Protein AF-A0AAP6SG02-F1 (afdb_monomer_lite)

Radius of gyration: 14.68 Å; chains: 1; bounding box: 34×34×43 Å

Structure (mmCIF, N/CA/C/O backbone):
data_AF-A0AAP6SG02-F1
#
_entry.id   AF-A0AAP6SG02-F1
#
loop_
_atom_site.group_PDB
_atom_site.id
_atom_site.type_symbol
_atom_site.label_atom_id
_atom_site.label_alt_id
_atom_site.label_comp_id
_atom_site.label_asym_id
_atom_site.label_entity_id
_atom_site.label_seq_id
_atom_site.pdbx_PDB_ins_code
_atom_site.Cartn_x
_atom_site.Cartn_y
_atom_site.Cartn_z
_atom_site.occupancy
_atom_site.B_iso_or_equiv
_atom_site.auth_seq_id
_atom_site.auth_comp_id
_atom_site.auth_asym_id
_atom_site.auth_atom_id
_atom_site.pdbx_PDB_model_num
ATOM 1 N N . MET A 1 1 ? -9.603 0.089 0.585 1.00 93.12 1 MET A N 1
ATOM 2 C CA . MET A 1 1 ? -8.160 0.302 0.337 1.00 93.12 1 MET A CA 1
ATOM 3 C C . MET A 1 1 ? -7.882 1.774 0.553 1.00 93.12 1 MET A C 1
ATOM 5 O O . MET A 1 1 ? -8.693 2.580 0.121 1.00 93.12 1 MET A O 1
ATOM 9 N N . TYR A 1 2 ? -6.803 2.098 1.253 1.00 95.62 2 TYR A N 1
ATOM 10 C CA . TYR A 1 2 ? -6.419 3.461 1.617 1.00 95.62 2 TYR A CA 1
ATOM 11 C C . TYR A 1 2 ? -5.001 3.750 1.117 1.00 95.62 2 TYR A C 1
ATOM 13 O O . TYR A 1 2 ? -4.282 2.823 0.746 1.00 95.62 2 TYR A O 1
ATOM 21 N N . THR A 1 3 ? -4.591 5.014 1.139 1.00 95.69 3 THR A N 1
ATOM 22 C CA . THR A 1 3 ? -3.211 5.442 0.877 1.00 95.69 3 THR A CA 1
ATOM 23 C C . THR A 1 3 ? -2.799 6.495 1.897 1.00 95.69 3 THR A C 1
ATOM 25 O O . THR A 1 3 ? -3.658 7.184 2.449 1.00 95.69 3 THR A O 1
ATOM 28 N N . ILE A 1 4 ? -1.497 6.618 2.150 1.00 94.12 4 ILE A N 1
ATOM 29 C CA . ILE A 1 4 ? -0.946 7.719 2.947 1.00 94.12 4 ILE A CA 1
ATOM 30 C C . ILE A 1 4 ? -0.826 8.960 2.066 1.00 94.12 4 ILE A C 1
ATOM 32 O O . ILE A 1 4 ? -0.389 8.863 0.921 1.00 94.12 4 ILE A O 1
ATOM 36 N N . GLN A 1 5 ? -1.198 10.117 2.604 1.00 94.69 5 GLN A N 1
ATOM 37 C CA . GLN A 1 5 ? -0.908 11.422 2.023 1.00 94.69 5 GLN A CA 1
ATOM 38 C C . GLN A 1 5 ? -0.393 12.339 3.129 1.00 94.69 5 GLN A C 1
ATOM 40 O O . GLN A 1 5 ? -1.049 12.501 4.159 1.00 94.69 5 GLN A O 1
ATOM 45 N N . PHE A 1 6 ? 0.780 12.926 2.917 1.00 92.25 6 PHE A N 1
ATOM 46 C CA . PHE A 1 6 ? 1.313 13.950 3.806 1.00 92.25 6 PHE A CA 1
ATOM 47 C C . PHE A 1 6 ? 0.651 15.291 3.493 1.00 92.25 6 PHE A C 1
ATOM 49 O O . PHE A 1 6 ? 0.457 15.633 2.332 1.00 92.25 6 PHE A O 1
ATOM 56 N N . LEU A 1 7 ? 0.324 16.074 4.524 1.00 90.44 7 LEU A N 1
ATOM 57 C CA . LEU A 1 7 ? -0.359 17.366 4.357 1.00 90.44 7 LEU A CA 1
ATOM 58 C C . LEU A 1 7 ? 0.474 18.398 3.581 1.00 90.44 7 LEU A C 1
ATOM 60 O O . LEU A 1 7 ? -0.080 19.352 3.045 1.00 90.44 7 LEU A O 1
ATOM 64 N N . SER A 1 8 ? 1.795 18.216 3.535 1.00 91.12 8 SER A N 1
ATOM 65 C CA . SER A 1 8 ? 2.713 19.028 2.735 1.00 91.12 8 SER A CA 1
ATOM 66 C C . SER A 1 8 ? 2.680 18.700 1.243 1.00 91.12 8 SER A C 1
ATOM 68 O O . SER A 1 8 ? 3.242 19.460 0.459 1.00 91.12 8 SER A O 1
ATOM 70 N N . ASP A 1 9 ? 2.058 17.585 0.851 1.00 92.06 9 ASP A N 1
ATOM 71 C CA . ASP A 1 9 ? 2.099 17.064 -0.508 1.00 92.06 9 ASP A CA 1
ATOM 72 C C . ASP A 1 9 ? 0.722 17.059 -1.172 1.00 92.06 9 ASP A C 1
ATOM 74 O O . ASP A 1 9 ? -0.292 16.643 -0.607 1.00 92.06 9 ASP A O 1
ATOM 78 N N . GLU A 1 10 ? 0.704 17.451 -2.443 1.00 92.75 10 GLU A N 1
ATOM 79 C CA . GLU A 1 10 ? -0.503 17.394 -3.274 1.00 92.75 10 GLU A CA 1
ATOM 80 C C . GLU A 1 10 ? -0.879 15.959 -3.662 1.00 92.75 10 GLU A C 1
ATOM 82 O O . GLU A 1 10 ? -2.044 15.677 -3.934 1.00 92.75 10 GLU A O 1
ATOM 87 N N . GLN A 1 11 ? 0.105 15.055 -3.688 1.00 94.81 11 GLN A N 1
ATOM 88 C CA . GLN A 1 11 ? -0.058 13.658 -4.076 1.00 94.81 11 GLN A CA 1
ATOM 89 C C . GLN A 1 11 ? 0.100 12.733 -2.874 1.00 94.81 11 GLN A C 1
ATOM 91 O O . GLN A 1 11 ? 0.992 12.906 -2.041 1.00 94.81 11 GLN A O 1
ATOM 96 N N . SER A 1 12 ? -0.713 11.684 -2.843 1.0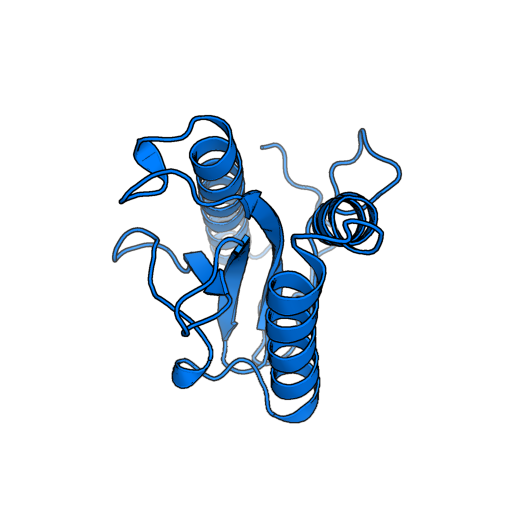0 96.56 12 SER A N 1
ATOM 97 C CA . SER A 1 12 ? -0.506 10.556 -1.943 1.00 96.56 12 SER A CA 1
ATOM 98 C C . SER A 1 12 ? 0.777 9.787 -2.277 1.00 96.56 12 SER A C 1
ATOM 100 O O . SER A 1 12 ? 1.279 9.807 -3.403 1.00 96.56 12 SER A O 1
ATOM 102 N N . GLU A 1 13 ? 1.293 9.044 -1.304 1.00 96.38 13 GLU A N 1
ATOM 103 C CA . GLU A 1 13 ? 2.485 8.211 -1.464 1.00 96.38 13 GLU A CA 1
ATOM 104 C C . GLU A 1 13 ? 2.342 7.203 -2.611 1.00 96.38 13 GLU A C 1
ATOM 106 O O . GLU A 1 13 ? 3.264 7.022 -3.410 1.00 96.38 13 GLU A O 1
ATOM 111 N N . PHE A 1 14 ? 1.159 6.606 -2.766 1.00 97.38 14 PHE A N 1
ATOM 112 C CA . PHE A 1 14 ? 0.912 5.677 -3.861 1.00 97.38 14 PHE A CA 1
ATOM 113 C C . PHE A 1 14 ? 0.841 6.374 -5.231 1.00 97.38 14 PHE A C 1
ATOM 115 O O . PHE A 1 14 ? 1.324 5.839 -6.231 1.00 97.38 14 PHE A O 1
ATOM 122 N N . GLU A 1 15 ? 0.298 7.590 -5.306 1.00 97.38 15 GLU A N 1
ATOM 123 C CA . GLU A 1 15 ? 0.298 8.378 -6.547 1.00 97.38 15 GLU A CA 1
ATOM 124 C C . GLU A 1 15 ? 1.703 8.814 -6.959 1.00 97.38 15 GLU A C 1
ATOM 126 O O . GLU A 1 15 ? 2.011 8.815 -8.157 1.00 97.38 15 GLU A O 1
ATOM 131 N N . LYS A 1 16 ? 2.574 9.134 -5.993 1.00 96.94 16 LYS A N 1
ATOM 132 C CA . LYS A 1 16 ? 3.996 9.398 -6.255 1.00 96.94 16 LYS A CA 1
ATOM 133 C C . LYS A 1 16 ? 4.673 8.163 -6.846 1.00 96.94 16 LYS A C 1
ATOM 135 O O . LYS A 1 16 ? 5.335 8.276 -7.880 1.00 96.94 16 LYS A O 1
ATOM 140 N N . PHE A 1 17 ? 4.437 6.982 -6.266 1.00 97.19 17 PHE A N 1
ATOM 141 C CA . PHE A 1 17 ? 4.934 5.709 -6.797 1.00 97.19 17 PHE A CA 1
ATOM 142 C C . PHE A 1 17 ? 4.489 5.483 -8.251 1.00 97.19 17 PHE A C 1
ATOM 144 O O . PHE A 1 17 ? 5.313 5.230 -9.134 1.00 97.19 17 PHE A O 1
ATOM 151 N N . ILE A 1 18 ? 3.189 5.628 -8.532 1.00 97.06 18 ILE A N 1
ATOM 152 C CA . ILE A 1 18 ? 2.648 5.484 -9.891 1.00 97.06 18 ILE A CA 1
ATOM 153 C C . ILE A 1 18 ? 3.288 6.501 -10.837 1.00 97.06 18 ILE A C 1
ATOM 155 O O . ILE A 1 18 ? 3.725 6.145 -11.930 1.00 97.06 18 ILE A O 1
ATOM 159 N N . SER A 1 19 ? 3.352 7.770 -10.438 1.00 96.31 19 SER A N 1
ATOM 160 C CA . SER A 1 19 ? 3.889 8.845 -11.277 1.00 96.31 19 SER A CA 1
ATOM 161 C C . SER A 1 19 ? 5.354 8.606 -11.637 1.00 96.31 19 SER A C 1
ATOM 163 O O . SER A 1 19 ? 5.736 8.847 -12.784 1.00 96.31 19 SER A O 1
ATOM 165 N N . LYS A 1 20 ? 6.134 8.064 -10.694 1.00 95.94 20 LYS A N 1
ATOM 166 C CA . LYS A 1 20 ? 7.544 7.713 -10.872 1.00 95.94 20 LYS A CA 1
ATOM 167 C C . LYS A 1 20 ? 7.744 6.576 -11.877 1.00 95.94 20 LYS A C 1
ATOM 169 O O . LYS A 1 20 ? 8.561 6.714 -12.780 1.00 95.94 20 LYS A O 1
ATOM 174 N N . PHE A 1 21 ? 6.982 5.485 -11.769 1.00 96.81 21 PHE A N 1
ATOM 175 C CA . PHE A 1 21 ? 7.265 4.263 -12.539 1.00 96.81 21 PHE A CA 1
ATOM 176 C C . PHE A 1 21 ? 6.382 4.038 -13.772 1.00 96.81 21 PHE A C 1
ATOM 178 O O . PHE A 1 21 ? 6.770 3.283 -14.661 1.00 96.81 21 PHE A O 1
ATOM 185 N N . ARG A 1 22 ? 5.229 4.710 -13.908 1.00 93.81 22 ARG A N 1
ATOM 186 C CA . ARG A 1 22 ? 4.286 4.442 -15.018 1.00 93.81 22 ARG A CA 1
ATOM 187 C C . ARG A 1 22 ? 4.855 4.700 -16.420 1.00 93.81 22 ARG A C 1
ATOM 189 O O . ARG A 1 22 ? 4.296 4.207 -17.395 1.00 93.81 22 ARG A O 1
ATOM 196 N N . LYS A 1 23 ? 5.880 5.553 -16.540 1.00 92.69 23 LYS A N 1
ATOM 197 C CA . LYS A 1 23 ? 6.524 5.916 -17.818 1.00 92.69 23 LYS A CA 1
ATOM 198 C C . LYS A 1 23 ? 7.931 5.332 -17.962 1.00 92.69 23 LYS A C 1
ATOM 200 O O . LYS A 1 23 ? 8.579 5.592 -18.971 1.00 92.69 23 LYS A O 1
ATOM 205 N N . ASP A 1 24 ? 8.403 4.585 -16.969 1.00 94.69 24 ASP A N 1
ATOM 206 C CA . ASP A 1 24 ? 9.738 4.002 -16.992 1.00 94.69 24 ASP A CA 1
ATOM 207 C C . ASP A 1 24 ? 9.741 2.761 -17.889 1.00 94.69 24 ASP A C 1
ATOM 209 O O . ASP A 1 24 ? 9.085 1.768 -17.586 1.00 94.69 24 ASP A O 1
ATOM 213 N N . ALA A 1 25 ? 10.453 2.816 -19.015 1.00 92.44 25 ALA A N 1
ATOM 214 C CA . ALA A 1 25 ? 10.451 1.728 -19.988 1.00 92.44 25 ALA A CA 1
ATOM 215 C C . ALA A 1 25 ? 11.103 0.441 -19.452 1.00 92.44 25 ALA A C 1
ATOM 217 O O . ALA A 1 25 ? 10.668 -0.654 -19.812 1.00 92.44 25 ALA A O 1
ATOM 218 N N . GLU A 1 26 ? 12.119 0.557 -18.594 1.00 94.81 26 GLU A N 1
ATOM 219 C CA . GLU A 1 26 ? 12.866 -0.589 -18.074 1.00 94.81 26 GLU A CA 1
ATOM 220 C C . GLU A 1 26 ? 12.128 -1.280 -16.927 1.00 94.81 26 GLU A C 1
ATOM 222 O O . GLU A 1 26 ? 12.147 -2.509 -16.821 1.00 94.81 26 GLU A O 1
ATOM 227 N N . LEU A 1 27 ? 11.464 -0.495 -16.079 1.00 95.50 27 LEU A N 1
ATOM 228 C CA . LEU A 1 27 ? 10.765 -0.965 -14.884 1.00 95.50 27 LEU A CA 1
ATOM 229 C C . LEU A 1 27 ? 9.266 -1.195 -15.117 1.00 95.50 27 LEU A C 1
ATOM 231 O O . LEU A 1 27 ? 8.594 -1.736 -14.237 1.00 95.50 27 LEU A O 1
ATOM 235 N N . ASN A 1 28 ? 8.730 -0.863 -16.298 1.00 94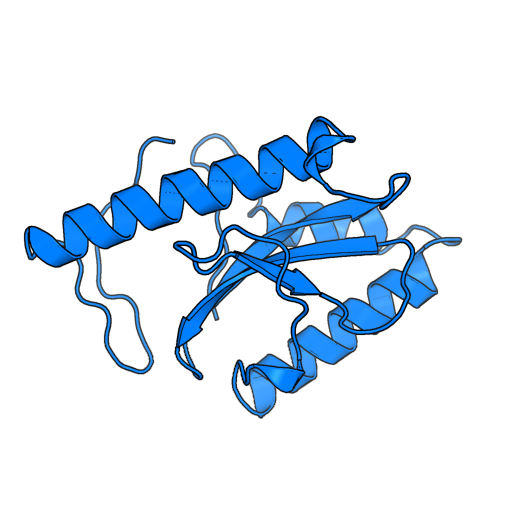.12 28 ASN A N 1
ATOM 236 C CA . ASN A 1 28 ? 7.321 -1.087 -16.631 1.00 94.12 28 ASN A CA 1
ATOM 237 C C . ASN A 1 28 ? 6.856 -2.538 -16.378 1.00 94.12 28 ASN A C 1
ATOM 239 O O . ASN A 1 28 ? 5.795 -2.705 -15.782 1.00 94.12 28 ASN A O 1
ATOM 243 N N . PRO A 1 29 ? 7.596 -3.611 -16.738 1.00 94.75 29 PRO A N 1
ATOM 244 C CA . PRO A 1 29 ? 7.140 -4.978 -16.461 1.00 94.75 29 PRO A CA 1
ATOM 245 C C . PRO A 1 29 ? 6.938 -5.267 -14.965 1.00 94.75 29 PRO A C 1
ATOM 247 O O . PRO A 1 29 ? 5.951 -5.905 -14.584 1.00 94.75 29 PRO A O 1
ATOM 250 N N . ASP A 1 30 ? 7.850 -4.773 -14.123 1.00 96.44 30 ASP A N 1
ATOM 251 C CA . ASP A 1 30 ? 7.784 -4.870 -12.664 1.00 96.44 30 ASP A CA 1
ATOM 252 C C . ASP A 1 30 ? 6.629 -4.029 -12.102 1.00 96.44 30 ASP A C 1
ATOM 254 O O . ASP A 1 30 ? 5.844 -4.510 -11.282 1.00 96.44 30 ASP A O 1
ATOM 258 N N . PHE A 1 31 ? 6.468 -2.801 -12.601 1.00 96.88 31 PHE A N 1
ATOM 259 C CA . PHE A 1 31 ? 5.374 -1.907 -12.227 1.00 96.88 31 PHE A CA 1
ATOM 260 C C . PHE A 1 31 ? 4.007 -2.526 -12.553 1.00 96.88 31 PHE A C 1
ATOM 262 O O . PHE A 1 31 ? 3.145 -2.617 -11.680 1.00 96.88 31 PHE A O 1
ATOM 269 N N . GLN A 1 32 ? 3.827 -3.047 -13.771 1.00 96.50 32 GLN A N 1
ATOM 270 C CA . GLN A 1 32 ? 2.599 -3.735 -14.179 1.00 96.50 32 GLN A CA 1
ATOM 271 C C . GLN A 1 32 ? 2.331 -4.978 -13.328 1.00 96.50 32 GLN A C 1
ATOM 273 O O . GLN A 1 32 ? 1.180 -5.290 -13.031 1.00 96.50 32 GLN A O 1
ATOM 278 N N . ALA A 1 33 ? 3.372 -5.702 -12.904 1.00 96.00 33 ALA A N 1
ATOM 279 C CA . ALA A 1 33 ? 3.198 -6.824 -11.989 1.00 96.00 33 ALA A CA 1
ATOM 280 C C . ALA A 1 33 ? 2.626 -6.372 -10.642 1.00 96.00 33 ALA A C 1
ATOM 282 O O . ALA A 1 33 ? 1.683 -6.997 -10.160 1.00 96.00 33 ALA A O 1
ATOM 283 N N . ILE A 1 34 ? 3.139 -5.278 -10.071 1.00 97.00 34 ILE A N 1
ATOM 284 C CA . ILE A 1 34 ? 2.606 -4.697 -8.832 1.00 97.00 34 ILE A CA 1
ATOM 285 C C . ILE A 1 34 ? 1.157 -4.237 -9.029 1.00 97.00 34 ILE A C 1
ATOM 287 O O . ILE A 1 34 ? 0.310 -4.592 -8.213 1.00 97.00 34 ILE A O 1
ATOM 291 N N . MET A 1 35 ? 0.843 -3.527 -10.119 1.00 97.19 35 MET A N 1
ATOM 292 C CA . MET A 1 35 ? -0.529 -3.073 -10.396 1.00 97.19 35 MET A CA 1
ATOM 293 C C . MET A 1 35 ? -1.515 -4.242 -10.499 1.00 97.19 35 MET A C 1
ATOM 295 O O . MET A 1 35 ? -2.580 -4.189 -9.893 1.00 97.19 35 MET A O 1
ATOM 299 N N . ARG A 1 36 ? -1.127 -5.354 -11.138 1.00 96.56 36 ARG A N 1
ATOM 300 C CA . ARG A 1 36 ? -1.948 -6.578 -11.163 1.00 96.56 36 ARG A CA 1
ATOM 301 C C . ARG A 1 36 ? -2.219 -7.139 -9.765 1.00 96.56 36 ARG A C 1
ATOM 303 O O . ARG A 1 36 ? -3.333 -7.582 -9.501 1.00 96.56 36 ARG A O 1
ATOM 310 N N . PHE A 1 37 ? -1.236 -7.128 -8.859 1.00 96.12 37 PHE A N 1
ATOM 311 C CA . PHE A 1 37 ? -1.477 -7.528 -7.465 1.00 96.12 37 PHE A CA 1
ATOM 312 C C . PHE A 1 37 ? -2.444 -6.570 -6.769 1.00 96.12 37 PHE A C 1
ATOM 314 O O . PHE A 1 37 ? -3.349 -7.029 -6.075 1.00 96.12 37 PHE A O 1
ATOM 321 N N . VAL A 1 38 ? -2.294 -5.259 -6.977 1.00 96.31 38 VAL A N 1
ATOM 322 C CA . VAL A 1 38 ? -3.203 -4.249 -6.414 1.00 96.31 38 VAL A CA 1
ATOM 323 C C . VAL A 1 38 ? -4.639 -4.468 -6.908 1.00 96.31 38 VAL A C 1
ATOM 325 O O . VAL A 1 38 ? -5.554 -4.517 -6.090 1.00 96.31 38 VAL A O 1
ATOM 328 N N . GLU A 1 39 ? -4.847 -4.705 -8.205 1.00 96.12 39 GLU A N 1
ATOM 329 C CA . GLU A 1 39 ? -6.161 -5.025 -8.791 1.00 96.12 39 GLU A CA 1
ATOM 330 C C . GLU A 1 39 ? -6.762 -6.323 -8.226 1.00 96.12 39 GLU A C 1
ATOM 332 O O . GLU A 1 39 ? -7.950 -6.386 -7.887 1.00 96.12 39 GLU A O 1
ATOM 337 N N . GLN A 1 40 ? -5.939 -7.364 -8.068 1.00 95.44 40 GLN A N 1
ATOM 338 C CA . GLN A 1 40 ? -6.366 -8.621 -7.454 1.00 95.44 40 GLN A CA 1
ATOM 339 C C . GLN A 1 40 ? -6.774 -8.435 -5.993 1.00 95.44 40 GLN A C 1
ATOM 341 O O . GLN A 1 40 ? -7.749 -9.049 -5.558 1.00 95.44 40 GLN A O 1
ATOM 346 N N . ILE A 1 41 ? -6.058 -7.599 -5.241 1.00 96.00 41 ILE A N 1
ATOM 347 C CA . ILE A 1 41 ? -6.382 -7.282 -3.849 1.00 96.00 41 ILE A CA 1
ATOM 348 C C . ILE A 1 41 ? -7.660 -6.445 -3.765 1.00 96.00 41 ILE A C 1
ATOM 350 O O . ILE A 1 41 ? -8.499 -6.713 -2.908 1.00 96.00 41 ILE A O 1
ATOM 354 N N . LEU A 1 42 ? -7.849 -5.471 -4.662 1.00 93.81 42 LEU A N 1
ATOM 355 C CA . LEU A 1 42 ? -9.093 -4.698 -4.748 1.00 93.81 42 LEU A CA 1
ATOM 356 C C . LEU A 1 42 ? -10.308 -5.609 -4.964 1.00 93.81 42 LEU A C 1
ATOM 358 O O . LEU A 1 42 ? -11.352 -5.388 -4.357 1.00 93.81 42 LEU A O 1
ATOM 362 N N . SER A 1 43 ? -10.154 -6.651 -5.783 1.00 94.38 43 SER A N 1
ATOM 363 C CA . SER A 1 43 ? -11.240 -7.579 -6.117 1.00 94.38 43 SER A CA 1
ATOM 364 C C . SER A 1 43 ? -11.484 -8.647 -5.044 1.00 94.38 43 SER A C 1
ATOM 366 O O . SER A 1 43 ? -12.626 -9.018 -4.789 1.00 94.38 43 SER A O 1
ATOM 368 N N . ASN A 1 44 ? -10.420 -9.166 -4.422 1.00 94.38 44 ASN A N 1
ATOM 369 C CA . ASN A 1 44 ? -10.483 -10.374 -3.587 1.00 94.38 44 ASN A CA 1
ATOM 370 C C . ASN A 1 44 ? -10.190 -10.133 -2.099 1.00 94.38 44 ASN A C 1
ATOM 372 O O . ASN A 1 44 ? -10.247 -11.075 -1.308 1.00 94.38 44 ASN A O 1
ATOM 376 N N . GLY A 1 45 ? -9.832 -8.908 -1.717 1.00 93.94 45 GLY A N 1
ATOM 377 C CA . GLY A 1 45 ? -9.320 -8.588 -0.389 1.00 93.94 45 GLY A CA 1
ATOM 378 C C . GLY A 1 45 ? -7.803 -8.763 -0.256 1.00 93.94 45 GLY A C 1
ATOM 379 O O . GLY A 1 45 ? -7.119 -9.390 -1.070 1.00 93.94 45 GLY A O 1
ATOM 380 N N . ALA A 1 46 ? -7.267 -8.191 0.817 1.00 94.56 46 ALA A N 1
ATOM 381 C CA . ALA A 1 46 ? -5.856 -8.155 1.178 1.00 94.56 46 ALA A CA 1
ATOM 382 C C . ALA A 1 46 ? -5.412 -9.445 1.885 1.00 94.56 46 ALA A C 1
ATOM 384 O O . ALA A 1 46 ? -4.945 -9.430 3.020 1.00 94.56 46 ALA A O 1
ATOM 385 N N . LEU A 1 47 ? -5.541 -10.575 1.195 1.00 93.50 47 LEU A N 1
ATOM 386 C CA . LEU A 1 47 ? -5.168 -11.890 1.720 1.00 93.50 47 LEU A CA 1
ATOM 387 C C . LEU A 1 47 ? -3.643 -12.031 1.833 1.00 93.50 47 LEU A C 1
ATOM 389 O O . LEU A 1 47 ? -2.911 -11.626 0.930 1.00 93.50 47 LEU A O 1
ATOM 393 N N . GLU A 1 48 ? -3.155 -12.669 2.903 1.00 91.56 48 GLU A N 1
ATOM 394 C CA . GLU A 1 48 ? -1.714 -12.735 3.228 1.00 91.56 48 GLU A CA 1
ATOM 395 C C . GLU A 1 48 ? -0.832 -13.257 2.093 1.00 91.56 48 GLU A C 1
ATOM 397 O O . GLU A 1 48 ? 0.279 -12.771 1.901 1.00 91.56 48 GLU A O 1
ATOM 402 N N . ARG A 1 49 ? -1.348 -14.203 1.301 1.00 92.50 49 ARG A N 1
ATOM 403 C CA . ARG A 1 49 ? -0.638 -14.816 0.169 1.00 92.50 49 ARG A CA 1
ATOM 404 C C . ARG A 1 49 ? -0.192 -13.828 -0.913 1.00 92.50 49 ARG A C 1
ATOM 406 O O . ARG A 1 49 ? 0.678 -14.170 -1.708 1.00 92.50 49 ARG A O 1
ATOM 413 N N . TYR A 1 50 ? -0.805 -12.646 -0.989 1.00 93.69 50 TYR A N 1
ATOM 414 C CA . TYR A 1 50 ? -0.431 -11.638 -1.981 1.00 93.69 50 TYR A CA 1
ATOM 415 C C . TYR A 1 50 ? 0.826 -10.868 -1.590 1.00 93.69 50 TYR A C 1
ATOM 417 O O . TYR A 1 50 ? 1.433 -10.229 -2.447 1.00 93.69 50 TYR A O 1
ATOM 425 N N . PHE A 1 51 ? 1.240 -10.949 -0.327 1.00 94.62 51 PHE A N 1
ATOM 426 C CA . PHE A 1 51 ? 2.275 -10.093 0.214 1.00 94.62 51 PHE A CA 1
ATOM 427 C C . PHE A 1 51 ? 3.514 -10.857 0.649 1.00 94.62 51 PHE A C 1
ATOM 429 O O . PHE A 1 51 ? 3.470 -12.008 1.085 1.00 94.62 51 PHE A O 1
ATOM 436 N N . ARG A 1 52 ? 4.639 -10.151 0.609 1.00 91.75 52 ARG A N 1
ATOM 437 C CA . ARG A 1 52 ? 5.857 -10.552 1.297 1.00 91.75 52 ARG A CA 1
ATOM 438 C C . ARG A 1 52 ? 5.916 -9.849 2.648 1.00 91.75 52 ARG A C 1
ATOM 440 O O . ARG A 1 52 ? 5.739 -8.636 2.717 1.00 91.75 52 ARG A O 1
ATOM 447 N N . ARG A 1 53 ? 6.175 -10.598 3.720 1.00 86.94 53 ARG A N 1
ATOM 448 C CA . ARG A 1 53 ? 6.465 -10.007 5.032 1.00 86.94 53 ARG A CA 1
ATOM 449 C C . ARG A 1 53 ? 7.893 -9.467 5.001 1.00 86.94 53 ARG A C 1
ATOM 451 O O . ARG A 1 53 ? 8.827 -10.250 4.843 1.00 86.94 53 ARG A O 1
ATOM 458 N N . GLU A 1 54 ? 8.032 -8.148 5.072 1.00 82.69 54 GLU A N 1
ATOM 459 C CA . GLU A 1 54 ? 9.336 -7.471 5.108 1.00 82.69 54 GLU A CA 1
ATOM 460 C C . GLU A 1 54 ? 9.515 -6.623 6.368 1.00 82.69 54 GLU A C 1
ATOM 462 O O . GLU A 1 54 ? 10.649 -6.365 6.729 1.00 82.69 54 GLU A O 1
ATOM 467 N N . GLY A 1 55 ? 8.445 -6.263 7.083 1.00 79.06 55 GLY A N 1
ATOM 468 C CA . GLY A 1 55 ? 8.552 -5.579 8.368 1.00 79.06 55 GLY A CA 1
ATOM 469 C C . GLY A 1 55 ? 9.007 -6.456 9.538 1.00 79.06 55 GLY A C 1
ATOM 470 O O . GLY A 1 55 ? 9.361 -7.633 9.400 1.00 79.06 55 GLY A O 1
ATOM 471 N N . LYS A 1 56 ? 8.972 -5.873 10.736 1.00 81.19 56 LYS A N 1
ATOM 472 C CA . LYS A 1 56 ? 9.249 -6.570 11.995 1.00 81.19 56 LYS A CA 1
ATOM 473 C C . LYS A 1 56 ? 8.071 -7.465 12.363 1.00 81.19 56 LYS A C 1
ATOM 475 O O . LYS A 1 56 ? 6.924 -7.174 12.061 1.00 81.19 56 LYS A O 1
ATOM 480 N N . MET A 1 57 ? 8.334 -8.516 13.141 1.00 74.94 57 MET A N 1
ATOM 481 C CA . MET A 1 57 ? 7.292 -9.454 13.595 1.00 74.94 57 MET A CA 1
ATOM 482 C C . MET A 1 57 ? 6.150 -8.787 14.390 1.00 74.94 57 MET A C 1
ATOM 484 O O . MET A 1 57 ? 5.079 -9.369 14.534 1.00 74.94 57 MET A O 1
ATOM 488 N N . SER A 1 58 ? 6.387 -7.589 14.931 1.00 77.12 58 SER A N 1
ATOM 489 C CA . SER A 1 58 ? 5.430 -6.806 15.716 1.00 77.12 58 SER A CA 1
ATOM 490 C C . SER A 1 58 ? 4.656 -5.749 14.916 1.00 77.12 58 SER A C 1
ATOM 492 O O . SER A 1 58 ? 3.726 -5.141 15.468 1.00 77.12 58 SER A O 1
ATOM 494 N N . ASP A 1 59 ? 5.027 -5.514 13.656 1.00 88.12 59 ASP A N 1
ATOM 495 C CA . ASP A 1 59 ? 4.380 -4.552 12.765 1.00 88.12 59 ASP A CA 1
ATOM 496 C C . ASP A 1 59 ? 3.598 -5.260 11.650 1.00 88.12 59 ASP A C 1
ATOM 498 O O . ASP A 1 59 ? 3.697 -6.475 11.460 1.00 88.12 59 ASP A O 1
ATOM 502 N N . SER A 1 60 ? 2.749 -4.500 10.963 1.00 91.69 60 SER A N 1
ATOM 503 C CA . SER A 1 60 ? 1.924 -5.006 9.860 1.00 91.69 60 SER A CA 1
ATOM 504 C C . SER A 1 60 ? 2.468 -4.592 8.493 1.00 91.69 60 SER A C 1
ATOM 506 O O . SER A 1 60 ? 1.709 -4.539 7.517 1.00 91.69 60 SER A O 1
ATOM 508 N N . VAL A 1 61 ? 3.764 -4.264 8.413 1.00 95.19 61 VAL A N 1
ATOM 509 C CA . VAL A 1 61 ? 4.391 -3.821 7.169 1.00 95.19 61 VAL A CA 1
ATOM 510 C C . VAL A 1 61 ? 4.641 -5.016 6.264 1.00 95.19 61 VAL A C 1
ATOM 512 O O . VAL A 1 61 ? 5.280 -6.016 6.608 1.00 95.19 61 VAL A O 1
ATOM 515 N N . VAL A 1 62 ? 4.144 -4.882 5.045 1.00 95.38 62 VAL A N 1
ATOM 516 C CA . VAL A 1 62 ? 4.258 -5.882 3.997 1.00 95.38 62 VAL A CA 1
ATOM 517 C C . VAL A 1 62 ? 4.693 -5.231 2.689 1.00 95.38 62 VAL A C 1
ATOM 519 O O . VAL A 1 62 ? 4.591 -4.019 2.524 1.00 95.38 62 VAL A O 1
ATOM 522 N N . ALA A 1 63 ? 5.173 -6.036 1.745 1.00 95.56 63 ALA A N 1
ATOM 523 C CA . ALA A 1 63 ? 5.644 -5.560 0.451 1.00 95.56 63 ALA A CA 1
ATOM 524 C C . ALA A 1 63 ? 5.012 -6.323 -0.719 1.00 95.56 63 ALA A C 1
ATOM 526 O O . ALA A 1 63 ? 4.801 -7.541 -0.659 1.00 95.56 63 ALA A O 1
ATOM 527 N N . LEU A 1 64 ? 4.786 -5.603 -1.816 1.00 95.19 64 LEU A N 1
ATOM 528 C CA . LEU A 1 64 ? 4.425 -6.129 -3.129 1.00 95.19 64 LEU A CA 1
ATOM 529 C C . LEU A 1 64 ? 5.597 -5.953 -4.114 1.00 95.19 64 LEU A C 1
ATOM 531 O O . LEU A 1 64 ? 6.348 -4.987 -3.991 1.00 95.19 64 LEU A O 1
ATOM 535 N N . PRO A 1 65 ? 5.762 -6.856 -5.098 1.00 93.81 65 PRO A N 1
ATOM 536 C CA . PRO A 1 65 ? 5.010 -8.096 -5.289 1.00 93.81 65 PRO A CA 1
ATOM 537 C C . PRO A 1 65 ? 5.622 -9.263 -4.489 1.00 93.81 65 PRO A C 1
ATOM 539 O O . PRO A 1 65 ? 6.795 -9.231 -4.113 1.00 93.81 65 PRO A O 1
ATOM 542 N N . VAL A 1 66 ? 4.870 -10.346 -4.262 1.00 88.69 66 VAL A N 1
ATOM 543 C CA . VAL A 1 66 ? 5.424 -11.572 -3.637 1.00 88.69 66 VAL A CA 1
ATOM 544 C C . VAL A 1 66 ? 6.490 -12.252 -4.514 1.00 88.69 66 VAL A C 1
ATOM 546 O O . VAL A 1 66 ? 7.398 -12.914 -4.014 1.00 88.69 66 VAL A O 1
ATOM 549 N N . LEU A 1 67 ? 6.414 -12.044 -5.830 1.00 87.75 67 LEU A N 1
ATOM 550 C CA . LEU A 1 67 ? 7.359 -12.572 -6.812 1.00 87.75 67 LEU A CA 1
ATOM 551 C C . LEU A 1 67 ? 8.666 -11.762 -6.842 1.00 87.75 67 LEU A C 1
ATOM 553 O O . LEU A 1 67 ? 8.754 -10.646 -6.320 1.00 87.75 67 LEU A O 1
ATOM 557 N N . LYS A 1 68 ? 9.702 -12.325 -7.478 1.00 87.12 68 LYS A N 1
ATOM 558 C CA . LYS A 1 68 ? 10.957 -11.607 -7.733 1.00 87.12 68 LYS A CA 1
ATOM 559 C C . LYS A 1 68 ? 10.665 -10.405 -8.634 1.00 87.12 68 LYS A C 1
ATOM 561 O O . LYS A 1 68 ? 10.090 -10.569 -9.703 1.00 87.12 68 LYS A O 1
ATOM 566 N N . SER A 1 69 ? 11.066 -9.225 -8.181 1.00 91.25 69 SER A N 1
ATOM 567 C CA . SER A 1 69 ? 10.852 -7.961 -8.878 1.00 91.25 69 SER A CA 1
ATOM 568 C C . SER A 1 69 ? 11.948 -6.974 -8.503 1.00 91.25 69 SER A C 1
ATOM 570 O O . SER A 1 69 ? 12.469 -7.041 -7.383 1.00 91.25 69 SER A O 1
ATOM 572 N N . LYS A 1 70 ? 12.290 -6.089 -9.443 1.00 94.06 70 LYS A N 1
ATOM 573 C CA . LYS A 1 70 ? 13.175 -4.944 -9.206 1.00 94.06 70 LYS A CA 1
ATOM 574 C C . LYS A 1 70 ? 12.494 -3.841 -8.406 1.00 94.06 70 LYS A C 1
ATOM 576 O O . LYS A 1 70 ? 13.197 -3.011 -7.857 1.00 94.06 70 LYS A O 1
ATOM 581 N N . LEU A 1 71 ? 11.166 -3.824 -8.332 1.00 95.56 71 LEU A N 1
ATOM 582 C CA . LEU A 1 71 ? 10.412 -2.837 -7.569 1.00 95.56 71 LEU A CA 1
ATOM 583 C C . LEU A 1 71 ? 9.861 -3.446 -6.282 1.00 95.56 71 LEU A C 1
ATOM 585 O O . LEU A 1 71 ? 9.537 -4.638 -6.211 1.00 95.56 71 LEU A O 1
ATOM 589 N N . ARG A 1 72 ? 9.735 -2.600 -5.262 1.00 95.62 72 ARG A N 1
ATOM 590 C CA . ARG A 1 72 ? 9.011 -2.903 -4.029 1.00 95.62 72 ARG A CA 1
ATOM 591 C C . ARG A 1 72 ? 8.029 -1.789 -3.742 1.00 95.62 72 ARG A C 1
ATOM 593 O O . ARG A 1 72 ? 8.432 -0.639 -3.718 1.00 95.62 72 ARG A O 1
ATOM 600 N N . LEU A 1 73 ? 6.774 -2.147 -3.497 1.00 97.06 73 LEU A N 1
ATOM 601 C CA . LEU A 1 73 ? 5.756 -1.253 -2.952 1.00 97.06 73 LEU A CA 1
ATOM 602 C C . LEU A 1 73 ? 5.446 -1.693 -1.521 1.00 97.06 73 LEU A C 1
ATOM 604 O O . LEU A 1 73 ? 4.966 -2.812 -1.322 1.00 97.06 73 LEU A O 1
ATOM 608 N N . TYR A 1 74 ? 5.712 -0.834 -0.541 1.00 97.00 74 TYR A N 1
ATOM 609 C CA . TYR A 1 74 ? 5.433 -1.119 0.864 1.00 97.00 74 TYR A CA 1
ATOM 610 C C . TYR A 1 74 ? 4.020 -0.689 1.246 1.00 97.00 74 TYR A C 1
ATOM 612 O O . TYR A 1 74 ? 3.495 0.322 0.784 1.00 97.00 74 TYR A O 1
ATOM 620 N N . CYS A 1 75 ? 3.384 -1.502 2.080 1.00 96.62 75 CYS A N 1
ATOM 621 C CA . CYS A 1 75 ? 1.998 -1.348 2.493 1.00 96.62 75 CYS A CA 1
ATOM 622 C C . CYS A 1 75 ? 1.846 -1.710 3.976 1.00 96.62 75 CYS A C 1
ATOM 624 O O . CYS A 1 75 ? 2.655 -2.460 4.524 1.00 96.62 75 CYS A O 1
ATOM 626 N N . LEU A 1 76 ? 0.753 -1.269 4.597 1.00 95.62 76 LEU A N 1
ATOM 627 C CA . LEU A 1 76 ? 0.279 -1.786 5.883 1.00 95.62 76 LEU A CA 1
ATOM 628 C C . LEU A 1 76 ? -0.970 -2.631 5.664 1.00 95.62 76 LEU A C 1
ATOM 630 O O . LEU A 1 76 ? -2.003 -2.123 5.216 1.00 95.62 76 LEU A O 1
ATOM 634 N N . ARG A 1 77 ? -0.894 -3.918 6.004 1.00 95.06 77 ARG A N 1
ATOM 635 C CA . ARG A 1 77 ? -2.051 -4.819 5.962 1.00 95.06 77 ARG A CA 1
ATOM 636 C C . ARG A 1 77 ? -2.647 -4.948 7.360 1.00 95.06 77 ARG A C 1
ATOM 638 O O . ARG A 1 77 ? -2.119 -5.692 8.177 1.00 95.06 77 ARG A O 1
ATOM 645 N N . LEU A 1 78 ? -3.770 -4.280 7.611 1.00 93.19 78 LEU A N 1
ATOM 646 C CA . LEU A 1 78 ? -4.425 -4.304 8.925 1.00 93.19 78 LEU A CA 1
ATOM 647 C C . LEU A 1 78 ? -5.420 -5.463 9.056 1.00 93.19 78 LEU A C 1
ATOM 649 O O . LEU A 1 78 ? -5.475 -6.117 10.093 1.00 93.19 78 LEU A O 1
ATOM 653 N N . THR A 1 79 ? -6.193 -5.735 8.003 1.00 92.06 79 THR A N 1
ATOM 654 C CA . THR A 1 79 ? -7.147 -6.855 7.935 1.00 92.06 79 THR A CA 1
ATOM 655 C C . THR A 1 79 ? -7.177 -7.431 6.516 1.00 92.06 79 THR A C 1
ATOM 657 O O . THR A 1 79 ? -6.571 -6.876 5.600 1.00 92.06 79 THR A O 1
ATOM 660 N N . ASP A 1 80 ? -7.943 -8.503 6.292 1.00 93.38 80 ASP A N 1
ATOM 661 C CA . ASP A 1 80 ? -8.197 -9.035 4.942 1.00 93.38 80 ASP A CA 1
ATOM 662 C C . ASP A 1 80 ? -8.972 -8.068 4.031 1.00 93.38 80 ASP A C 1
ATOM 664 O O . ASP A 1 80 ? -9.095 -8.317 2.834 1.00 93.38 80 ASP A O 1
ATOM 668 N N . LYS A 1 81 ? -9.501 -6.959 4.557 1.00 93.31 81 LYS A N 1
ATOM 669 C CA . LYS A 1 81 ? -10.259 -5.962 3.779 1.00 93.31 81 LYS A CA 1
ATOM 670 C C . LYS A 1 81 ? -9.662 -4.554 3.870 1.00 93.31 81 LYS A C 1
ATOM 672 O O . LYS A 1 81 ? -9.997 -3.698 3.050 1.00 93.31 81 LYS A O 1
ATOM 677 N N . ILE A 1 82 ? -8.733 -4.323 4.800 1.00 94.88 82 ILE A N 1
ATOM 678 C CA . ILE A 1 82 ? -8.057 -3.042 5.004 1.00 94.88 82 ILE A CA 1
ATOM 679 C C . ILE A 1 82 ? -6.571 -3.180 4.668 1.00 94.88 82 ILE A C 1
ATOM 681 O O . ILE A 1 82 ? -5.778 -3.736 5.431 1.00 94.88 82 ILE A O 1
ATOM 685 N N . LEU A 1 83 ? -6.206 -2.597 3.527 1.00 96.56 83 LEU A N 1
ATOM 686 C CA . LEU A 1 83 ? -4.831 -2.352 3.104 1.00 96.56 83 LEU A CA 1
ATOM 687 C C . LEU A 1 83 ? -4.617 -0.847 2.962 1.00 96.56 83 LEU A C 1
ATOM 689 O O . LEU A 1 83 ? -5.447 -0.172 2.343 1.00 96.56 83 LEU A O 1
ATOM 693 N N . ILE A 1 84 ? -3.499 -0.360 3.491 1.00 96.69 84 ILE A N 1
ATOM 694 C CA . ILE A 1 84 ? -3.003 0.998 3.277 1.00 96.69 84 ILE A CA 1
ATOM 695 C C . ILE A 1 84 ? -1.773 0.905 2.378 1.00 96.69 84 ILE A C 1
ATOM 697 O O . ILE A 1 84 ? -0.777 0.282 2.750 1.00 96.69 84 ILE A O 1
ATOM 701 N N . LEU A 1 85 ? -1.858 1.491 1.191 1.00 97.38 85 LEU A N 1
ATOM 702 C CA . LEU A 1 85 ? -0.745 1.605 0.260 1.00 97.38 85 LEU A CA 1
ATOM 703 C C . LEU A 1 85 ? 0.165 2.755 0.699 1.00 97.38 85 LEU A C 1
ATOM 705 O O . LEU A 1 85 ? -0.302 3.861 0.974 1.00 97.38 85 LEU A O 1
ATOM 709 N N . GLY A 1 86 ? 1.458 2.467 0.803 1.00 96.50 86 GLY A N 1
ATOM 710 C CA . GLY A 1 86 ? 2.491 3.471 1.006 1.00 96.50 86 GLY A CA 1
ATOM 711 C C . GLY A 1 86 ? 3.190 3.788 -0.309 1.00 96.50 86 GLY A C 1
ATOM 712 O O . GLY A 1 86 ? 2.566 3.846 -1.370 1.00 96.50 86 GLY A O 1
ATOM 713 N N . ASN A 1 87 ? 4.504 3.954 -0.218 1.00 96.62 87 ASN A N 1
ATOM 714 C CA . ASN A 1 87 ? 5.379 4.209 -1.352 1.00 96.62 87 ASN A CA 1
ATOM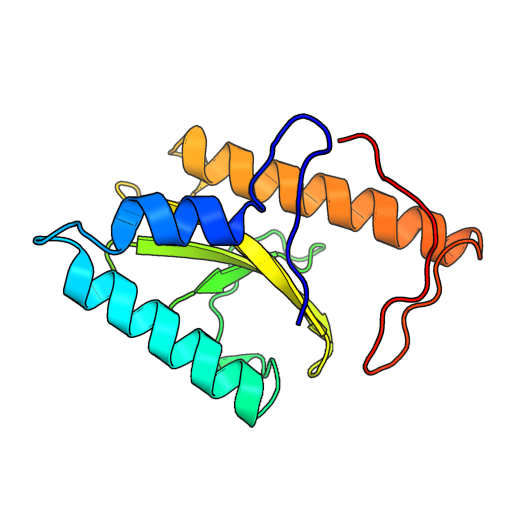 715 C C . ASN A 1 87 ? 6.330 3.033 -1.600 1.00 96.62 87 ASN A C 1
ATOM 717 O O . ASN A 1 87 ? 6.273 1.987 -0.942 1.00 96.62 87 ASN A O 1
ATOM 721 N N . GLY A 1 88 ? 7.203 3.196 -2.582 1.00 95.56 88 GLY A N 1
ATOM 722 C CA . GLY A 1 88 ? 8.102 2.159 -3.027 1.00 95.56 88 GLY A CA 1
ATOM 723 C C . GLY A 1 88 ? 9.213 2.676 -3.922 1.00 95.56 88 GLY A C 1
ATOM 724 O O . GLY A 1 88 ? 9.124 3.764 -4.488 1.00 95.56 88 GLY A O 1
ATOM 725 N N . ASP A 1 89 ? 10.246 1.861 -4.093 1.00 96.50 89 ASP A N 1
ATOM 726 C CA . ASP A 1 89 ? 11.344 2.174 -5.000 1.00 96.50 89 ASP A CA 1
ATOM 727 C C . ASP A 1 89 ? 11.973 0.913 -5.600 1.00 96.50 89 ASP A C 1
ATOM 729 O O . ASP A 1 89 ? 11.539 -0.223 -5.358 1.00 96.50 89 ASP A O 1
ATOM 733 N N . VAL A 1 90 ? 13.007 1.132 -6.406 1.00 95.62 90 VAL A N 1
ATOM 734 C CA . VAL A 1 90 ? 13.890 0.091 -6.907 1.00 95.62 90 VAL A CA 1
ATOM 735 C C . VAL A 1 90 ? 14.591 -0.595 -5.741 1.00 95.62 90 VAL A C 1
ATOM 737 O O . VAL A 1 90 ? 15.276 0.021 -4.934 1.00 95.62 90 VAL A O 1
ATOM 740 N N . LYS A 1 91 ? 14.465 -1.917 -5.688 1.00 91.56 91 LYS A N 1
ATOM 741 C CA . LYS A 1 91 ? 15.183 -2.774 -4.759 1.00 91.56 91 LYS A CA 1
ATOM 742 C C . LYS A 1 91 ? 16.558 -3.118 -5.325 1.00 91.56 91 LYS A C 1
ATOM 744 O O . LYS A 1 91 ? 16.695 -4.053 -6.116 1.00 91.56 91 LYS A O 1
ATOM 749 N N . SER A 1 92 ? 17.566 -2.373 -4.890 1.00 86.44 92 SER A N 1
ATOM 750 C CA . SER A 1 92 ? 18.974 -2.590 -5.242 1.00 86.44 92 SER A CA 1
ATOM 751 C C . SER A 1 92 ? 19.694 -3.551 -4.279 1.00 86.44 92 SER A C 1
ATOM 753 O O . SER A 1 92 ? 20.663 -4.209 -4.661 1.00 86.44 92 SER A O 1
ATOM 755 N N . SER A 1 93 ? 19.186 -3.675 -3.052 1.00 86.38 93 SER A N 1
ATOM 756 C CA . SER A 1 93 ? 19.824 -4.344 -1.918 1.00 86.38 93 SER A CA 1
ATOM 757 C C . SER A 1 93 ? 19.145 -5.663 -1.516 1.00 86.38 93 SER A C 1
ATOM 759 O O . SER A 1 93 ? 18.105 -6.070 -2.059 1.00 86.38 93 SER A O 1
ATOM 761 N N . ARG A 1 94 ? 19.730 -6.386 -0.548 1.00 83.44 94 ARG A N 1
ATOM 762 C CA . ARG A 1 94 ? 19.135 -7.636 -0.051 1.00 83.44 94 ARG A CA 1
ATOM 763 C C . ARG A 1 94 ? 17.948 -7.339 0.859 1.00 83.44 94 ARG A C 1
ATOM 765 O O . ARG A 1 94 ? 16.902 -7.992 0.703 1.00 83.44 94 ARG A O 1
ATOM 772 N N . THR A 1 95 ? 18.113 -6.375 1.758 1.00 86.25 95 THR A N 1
ATOM 773 C CA . THR A 1 95 ? 17.109 -5.939 2.734 1.00 86.25 95 THR A CA 1
ATOM 774 C C . THR A 1 95 ? 16.852 -4.438 2.611 1.00 86.25 95 THR A C 1
ATOM 776 O O . THR A 1 95 ? 17.672 -3.701 2.068 1.00 86.25 95 THR A O 1
ATOM 779 N N . TYR A 1 96 ? 15.684 -3.984 3.057 1.00 88.19 96 TYR A N 1
ATOM 780 C CA . TYR A 1 96 ? 15.291 -2.585 2.893 1.00 88.19 96 TYR A CA 1
ATOM 781 C C . TYR A 1 96 ? 16.116 -1.643 3.781 1.00 88.19 96 TYR A C 1
ATOM 783 O O . TYR A 1 96 ? 16.246 -0.477 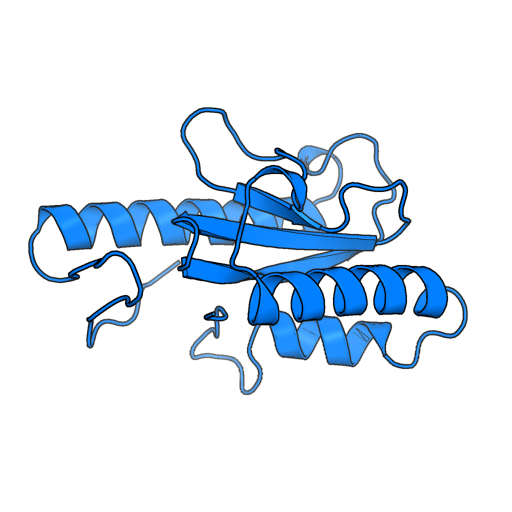3.450 1.00 88.19 96 TYR A O 1
ATOM 791 N N . GLU A 1 97 ? 16.687 -2.138 4.883 1.00 89.56 97 GLU A N 1
ATOM 792 C CA . GLU A 1 97 ? 17.531 -1.376 5.815 1.00 89.56 97 GLU A CA 1
ATOM 793 C C . GLU A 1 97 ? 18.891 -0.985 5.228 1.00 89.56 97 GLU A C 1
ATOM 795 O O . GLU A 1 97 ? 19.591 -0.160 5.800 1.00 89.56 97 GLU A O 1
ATOM 800 N N . GLU A 1 98 ? 19.293 -1.608 4.121 1.00 89.88 98 GLU A N 1
ATOM 801 C CA . GLU A 1 98 ? 20.528 -1.273 3.403 1.00 89.88 98 GLU A CA 1
ATOM 802 C C . GLU A 1 98 ? 20.330 -0.099 2.424 1.00 89.88 98 GLU A C 1
ATOM 804 O O . GLU A 1 98 ? 21.301 0.365 1.831 1.00 89.88 98 GLU A O 1
ATOM 809 N N . ASP A 1 99 ? 19.088 0.355 2.223 1.00 92.19 99 ASP A N 1
ATOM 810 C CA . ASP A 1 99 ? 18.719 1.432 1.305 1.00 92.19 99 ASP A CA 1
ATOM 811 C C . ASP A 1 99 ? 17.941 2.513 2.066 1.00 92.19 99 ASP A C 1
ATOM 813 O O . ASP A 1 99 ? 16.807 2.288 2.492 1.00 92.19 99 ASP A O 1
ATOM 817 N N . ASP A 1 100 ? 18.536 3.699 2.219 1.00 92.12 100 ASP A N 1
ATOM 818 C CA . ASP A 1 100 ? 17.960 4.796 3.010 1.00 92.12 100 ASP A CA 1
ATOM 819 C C . ASP A 1 100 ? 16.545 5.191 2.548 1.00 92.12 100 ASP A C 1
ATOM 821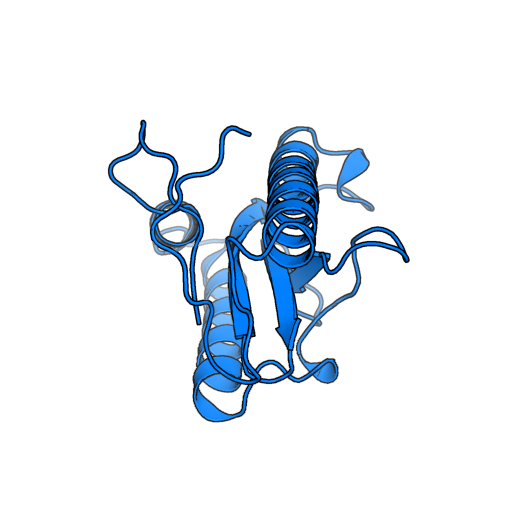 O O . ASP A 1 100 ? 15.703 5.578 3.363 1.00 92.12 100 ASP A O 1
ATOM 825 N N . THR A 1 101 ? 16.252 5.064 1.247 1.00 93.25 101 THR A N 1
ATOM 826 C CA . THR A 1 101 ? 14.946 5.422 0.677 1.00 93.25 101 THR A CA 1
ATOM 827 C C . THR A 1 101 ? 13.898 4.381 1.047 1.00 93.25 101 THR A C 1
ATOM 829 O O . THR A 1 101 ? 12.842 4.715 1.592 1.00 93.25 101 THR A O 1
ATOM 832 N N . LEU A 1 102 ? 14.196 3.099 0.808 1.00 93.88 102 LEU A N 1
ATOM 833 C CA . LEU A 1 102 ? 13.294 2.006 1.178 1.00 93.88 102 LEU A CA 1
ATOM 834 C C . LEU A 1 102 ? 13.097 1.948 2.699 1.00 93.88 102 LEU A C 1
ATOM 836 O O . LEU A 1 102 ? 11.976 1.730 3.168 1.00 93.88 102 LEU A O 1
ATOM 840 N N . GLN A 1 103 ? 14.162 2.183 3.468 1.00 94.00 103 GLN A N 1
ATOM 841 C CA . GLN A 1 103 ? 14.104 2.276 4.920 1.00 94.00 103 GLN A CA 1
ATOM 842 C C . GLN A 1 103 ? 13.220 3.430 5.382 1.00 94.00 103 GLN A C 1
ATOM 844 O O . GLN A 1 103 ? 12.400 3.217 6.275 1.00 94.00 103 GLN A O 1
ATOM 849 N N . GLY A 1 104 ? 13.333 4.612 4.770 1.00 94.00 104 GLY A N 1
ATOM 850 C CA . GLY A 1 104 ? 12.458 5.753 5.043 1.00 94.00 104 GLY A CA 1
ATOM 851 C C . GLY A 1 104 ? 10.980 5.383 4.912 1.00 94.00 104 GLY A C 1
ATOM 852 O O . GLY A 1 104 ? 10.230 5.495 5.881 1.00 94.00 104 GLY A O 1
ATOM 853 N N . TYR A 1 105 ? 10.589 4.806 3.771 1.00 94.88 105 TYR A N 1
ATOM 854 C CA . TYR A 1 105 ? 9.201 4.391 3.532 1.00 94.88 105 TYR A CA 1
ATOM 855 C C . TYR A 1 105 ? 8.686 3.376 4.556 1.00 94.88 105 TYR A C 1
ATOM 857 O O . TYR A 1 105 ? 7.555 3.484 5.035 1.00 94.88 105 TYR A O 1
ATOM 865 N N . VAL A 1 106 ? 9.505 2.387 4.925 1.00 94.62 106 VAL A N 1
ATOM 866 C CA . VAL A 1 106 ? 9.126 1.406 5.951 1.00 94.62 106 VAL A CA 1
ATOM 867 C C . VAL A 1 106 ? 9.007 2.064 7.327 1.00 94.62 106 VAL A C 1
ATOM 869 O O . VAL A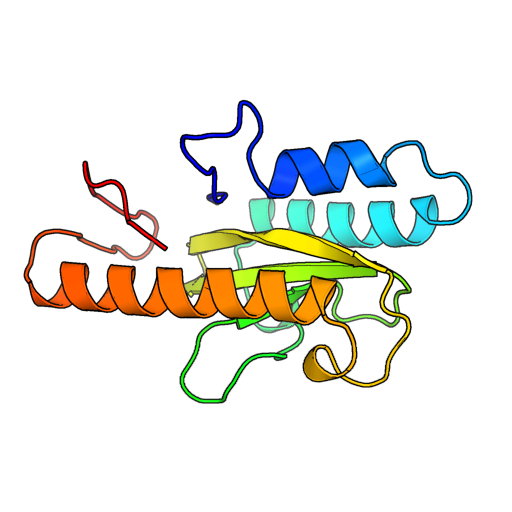 1 106 ? 8.066 1.765 8.066 1.00 94.62 106 VAL A O 1
ATOM 872 N N . MET A 1 107 ? 9.919 2.970 7.684 1.00 94.25 107 MET A N 1
ATOM 873 C CA . MET A 1 107 ? 9.871 3.683 8.963 1.00 94.25 107 MET A CA 1
ATOM 874 C C . MET A 1 107 ? 8.629 4.564 9.088 1.00 94.25 107 MET A C 1
ATOM 876 O O . MET A 1 107 ? 8.020 4.578 10.160 1.00 94.25 107 MET A O 1
ATOM 880 N N . ASP A 1 108 ? 8.223 5.244 8.018 1.00 94.38 108 ASP A N 1
ATOM 881 C CA . ASP A 1 108 ? 7.015 6.072 8.006 1.00 94.38 108 ASP A CA 1
ATOM 882 C C . ASP A 1 108 ? 5.760 5.222 8.214 1.00 94.38 108 ASP A C 1
ATOM 884 O O . ASP A 1 108 ? 4.936 5.532 9.079 1.00 94.38 108 ASP A O 1
ATOM 888 N N . LEU A 1 109 ? 5.660 4.076 7.529 1.00 94.94 109 LEU A N 1
ATOM 889 C CA . LEU A 1 109 ? 4.579 3.109 7.746 1.00 94.94 109 LEU A CA 1
ATOM 890 C C . LEU A 1 109 ? 4.570 2.585 9.191 1.00 94.94 109 LEU A C 1
ATOM 892 O O . LEU A 1 109 ? 3.518 2.530 9.828 1.00 94.94 109 LEU A O 1
ATOM 896 N N . GLN A 1 110 ? 5.733 2.245 9.751 1.00 94.38 110 GLN A N 1
ATOM 897 C CA . GLN A 1 110 ? 5.839 1.784 11.139 1.00 94.38 110 GLN A CA 1
ATOM 898 C C . GLN A 1 110 ? 5.431 2.862 12.149 1.00 94.38 110 GLN A C 1
ATOM 900 O O . GLN A 1 110 ? 4.788 2.556 13.155 1.00 94.38 110 GLN A O 1
ATOM 905 N N . LYS A 1 111 ? 5.837 4.117 11.934 1.00 93.94 111 LYS A N 1
ATOM 906 C CA . LYS A 1 111 ? 5.454 5.248 12.789 1.00 93.94 111 LYS A CA 1
ATOM 907 C C . LYS A 1 111 ? 3.951 5.489 12.717 1.00 93.94 111 LYS A C 1
ATOM 909 O O . LYS A 1 111 ? 3.308 5.538 13.766 1.00 93.94 111 LYS A O 1
ATOM 914 N N . PHE A 1 112 ? 3.400 5.551 11.507 1.00 94.25 112 PHE A N 1
ATOM 915 C CA . PHE A 1 112 ? 1.969 5.699 11.286 1.00 94.25 112 PHE A CA 1
ATOM 916 C C . PHE A 1 112 ? 1.176 4.587 11.979 1.00 94.25 112 PHE A C 1
ATOM 918 O O . PHE A 1 112 ? 0.241 4.871 12.720 1.00 94.25 112 PHE A O 1
ATOM 925 N N . GLU A 1 113 ? 1.581 3.322 11.827 1.00 94.00 113 GLU A N 1
ATOM 926 C CA . GLU A 1 113 ? 0.905 2.204 12.488 1.00 94.00 113 GLU A CA 1
ATOM 927 C C . GLU A 1 113 ? 0.925 2.335 14.018 1.00 94.00 113 GLU A C 1
ATOM 929 O O . GLU A 1 113 ? -0.079 2.050 14.676 1.00 94.00 113 GLU A O 1
ATOM 934 N N . ARG A 1 114 ? 2.047 2.770 14.608 1.00 93.31 114 ARG A N 1
ATOM 935 C CA . ARG A 1 114 ? 2.126 2.987 16.061 1.00 93.31 114 ARG A CA 1
ATOM 936 C C . ARG A 1 114 ? 1.136 4.048 16.527 1.00 93.31 114 ARG A C 1
ATOM 938 O O . ARG A 1 114 ? 0.459 3.822 17.530 1.00 93.31 114 ARG A O 1
ATOM 945 N N . LEU A 1 115 ? 1.040 5.162 15.806 1.00 93.56 115 LEU A N 1
ATOM 946 C CA . LEU A 1 115 ? 0.102 6.239 16.117 1.00 93.56 115 LEU A CA 1
ATOM 947 C C . LEU A 1 115 ? -1.346 5.781 15.933 1.00 93.56 115 LEU A C 1
ATOM 949 O O . LEU A 1 115 ? -2.163 5.955 16.831 1.00 93.56 115 LEU A O 1
ATOM 953 N N . LEU A 1 116 ? -1.641 5.090 14.832 1.00 93.06 116 LEU A N 1
ATOM 954 C CA . LEU A 1 116 ? -2.957 4.519 14.567 1.00 93.06 116 LEU A CA 1
ATOM 955 C C . LEU A 1 116 ? -3.390 3.576 15.699 1.00 93.06 116 LEU A C 1
ATOM 957 O O . LEU A 1 116 ? -4.487 3.703 16.236 1.00 93.06 116 LEU A O 1
ATOM 961 N N . ARG A 1 117 ? -2.511 2.657 16.120 1.00 92.31 117 ARG A N 1
ATOM 962 C CA . ARG A 1 117 ? -2.778 1.739 17.240 1.00 92.31 117 ARG A CA 1
ATOM 963 C C . ARG A 1 117 ? -2.959 2.478 18.568 1.00 92.31 117 ARG A C 1
ATOM 965 O O . ARG A 1 117 ? -3.740 2.016 19.399 1.00 92.31 117 ARG A O 1
ATOM 972 N N . HIS A 1 118 ? -2.233 3.572 18.794 1.00 93.31 118 HIS A N 1
ATOM 973 C CA . HIS A 1 118 ? -2.398 4.401 19.987 1.00 93.31 118 HIS A CA 1
ATOM 974 C C . HIS A 1 118 ? -3.787 5.046 20.014 1.00 93.31 118 HIS A C 1
ATOM 976 O O . HIS A 1 118 ? -4.522 4.856 20.978 1.00 93.31 118 HIS A O 1
ATOM 982 N N . GLU A 1 119 ? -4.193 5.702 18.929 1.00 92.50 119 GLU A N 1
ATOM 983 C CA . GLU A 1 119 ? -5.498 6.363 18.838 1.00 92.50 119 GLU A CA 1
ATOM 984 C C . GLU A 1 119 ? -6.675 5.380 18.903 1.00 92.50 119 GLU A C 1
ATOM 986 O O . GLU A 1 119 ? -7.716 5.701 19.479 1.00 92.50 119 GLU A O 1
ATOM 991 N N . VAL A 1 120 ? -6.500 4.153 18.399 1.00 92.88 120 VAL A N 1
ATOM 992 C CA . VAL A 1 120 ? -7.484 3.073 18.581 1.00 92.88 120 VAL A CA 1
ATOM 993 C C . VAL A 1 120 ? -7.656 2.713 20.055 1.00 92.88 120 VAL A C 1
ATOM 995 O O . VAL A 1 120 ? -8.779 2.531 20.520 1.00 92.88 120 VAL A O 1
ATOM 998 N N . ARG A 1 121 ? -6.563 2.633 20.824 1.00 92.38 121 ARG A N 1
ATOM 999 C CA . ARG A 1 121 ? -6.630 2.355 22.271 1.00 92.38 121 ARG A CA 1
ATOM 1000 C C . ARG A 1 121 ? -7.236 3.513 23.055 1.00 92.38 121 ARG A C 1
ATOM 1002 O O . ARG A 1 121 ? -7.917 3.269 24.045 1.00 92.38 121 ARG A O 1
ATOM 1009 N N . SER A 1 122 ? -6.998 4.741 22.607 1.00 92.12 122 SER A N 1
ATOM 1010 C CA . SER A 1 122 ? -7.565 5.957 23.195 1.00 92.12 122 SER A CA 1
ATOM 1011 C C . SER A 1 122 ? -9.042 6.169 22.833 1.00 92.12 122 SER A C 1
ATOM 1013 O O . SER A 1 122 ? -9.684 7.038 23.413 1.00 92.12 122 SER A O 1
ATOM 1015 N N . GLY A 1 123 ? -9.596 5.376 21.906 1.00 90.12 123 GLY A N 1
ATOM 1016 C CA . GLY A 1 123 ? -10.995 5.457 21.471 1.00 90.12 123 GLY A CA 1
ATOM 1017 C C . GLY A 1 123 ? -11.280 6.539 20.424 1.00 90.12 123 GLY A C 1
ATOM 1018 O O . GLY A 1 123 ? -12.439 6.752 20.081 1.00 90.12 123 GLY A O 1
ATOM 1019 N N . ASN A 1 124 ? -10.246 7.201 19.901 1.00 89.81 124 ASN A N 1
ATOM 1020 C CA . ASN A 1 124 ? -10.372 8.274 18.909 1.00 89.81 124 ASN A CA 1
ATOM 1021 C C . ASN A 1 124 ? -10.467 7.744 17.472 1.00 89.81 124 ASN A C 1
ATOM 1023 O O . ASN A 1 124 ? -11.007 8.414 16.598 1.00 89.81 124 ASN A O 1
ATOM 1027 N N . VAL A 1 125 ? -9.932 6.546 17.222 1.00 93.31 125 VAL A N 1
ATOM 1028 C CA . VAL A 1 125 ? -10.021 5.856 15.931 1.00 93.31 125 VAL A CA 1
ATOM 1029 C C . VAL A 1 125 ? -10.740 4.532 16.131 1.00 93.31 125 VAL A C 1
ATOM 1031 O O . VAL A 1 125 ? -10.399 3.760 17.025 1.00 93.31 125 VAL A O 1
ATOM 1034 N N . GLN A 1 126 ? -11.681 4.214 15.249 1.00 92.25 126 GLN A N 1
ATOM 1035 C CA . GLN A 1 126 ? -12.311 2.900 15.217 1.00 92.25 126 GLN A CA 1
ATOM 1036 C C . GLN A 1 126 ? -11.924 2.166 13.934 1.00 92.25 126 GLN A C 1
ATOM 1038 O O . GLN A 1 126 ? -12.204 2.626 12.831 1.00 92.25 126 GLN A O 1
ATOM 1043 N N . ILE A 1 127 ? -11.298 0.996 14.074 1.00 90.31 127 ILE A N 1
ATOM 1044 C CA . ILE A 1 127 ? -11.017 0.096 12.951 1.00 90.31 127 ILE A CA 1
ATOM 1045 C C . ILE A 1 127 ? -12.054 -1.022 12.983 1.00 90.31 127 ILE A C 1
ATOM 1047 O O . ILE A 1 127 ? -12.096 -1.817 13.923 1.00 90.31 127 ILE A O 1
ATOM 1051 N N . THR A 1 128 ? -12.912 -1.066 11.968 1.00 90.50 128 THR A N 1
ATOM 1052 C CA . THR A 1 128 ? -13.832 -2.185 11.738 1.00 90.50 128 THR A CA 1
ATOM 1053 C C . THR A 1 128 ? -13.152 -3.240 10.865 1.00 90.50 128 THR A C 1
ATOM 1055 O O . THR A 1 128 ? -11.982 -3.126 10.509 1.00 90.50 128 THR A O 1
ATOM 1058 N N . GLU A 1 129 ? -13.873 -4.290 10.472 1.00 86.44 129 GLU A N 1
ATOM 1059 C CA . GLU A 1 129 ? -13.325 -5.269 9.530 1.00 86.44 129 GLU A CA 1
ATOM 1060 C C . GLU A 1 129 ? -12.968 -4.627 8.173 1.00 86.44 129 GLU A C 1
ATOM 1062 O O . GLU A 1 129 ? -12.034 -5.083 7.513 1.00 86.44 129 GLU A O 1
ATOM 1067 N N . LYS A 1 130 ? -13.702 -3.582 7.758 1.00 88.81 130 LYS A N 1
ATOM 1068 C CA . LYS A 1 130 ? -13.692 -3.035 6.388 1.00 88.81 130 LYS A CA 1
ATOM 1069 C C . LYS A 1 130 ? -13.247 -1.579 6.294 1.00 88.81 130 LYS A C 1
ATOM 1071 O O . LYS A 1 130 ? -12.829 -1.155 5.220 1.00 88.81 130 LYS A O 1
ATOM 1076 N N . GLU A 1 131 ? -13.357 -0.827 7.383 1.00 91.88 131 GLU A N 1
ATOM 1077 C CA . GLU A 1 131 ? -13.221 0.627 7.379 1.00 91.88 131 GLU A CA 1
ATOM 1078 C C . GLU A 1 131 ? -12.404 1.124 8.572 1.00 91.88 131 GLU A C 1
ATOM 1080 O O . GLU A 1 131 ? -12.443 0.545 9.660 1.00 91.88 131 GLU A O 1
ATOM 1085 N N . ILE A 1 132 ? -11.694 2.229 8.358 1.00 91.81 132 ILE A N 1
ATOM 1086 C CA . ILE A 1 132 ? -11.068 3.032 9.409 1.00 91.81 132 ILE A CA 1
ATOM 1087 C C . ILE A 1 132 ? -11.917 4.295 9.568 1.00 91.81 132 ILE A C 1
ATOM 1089 O O . ILE A 1 132 ? -12.061 5.060 8.617 1.00 91.81 132 ILE A O 1
ATOM 1093 N N . ILE A 1 133 ? -12.485 4.498 10.753 1.00 90.62 133 ILE A N 1
ATOM 1094 C CA . ILE A 1 133 ? -13.344 5.636 11.088 1.00 90.62 133 ILE A CA 1
ATOM 1095 C C . ILE A 1 133 ? -12.540 6.577 11.983 1.00 90.62 133 ILE A C 1
ATOM 1097 O O . ILE A 1 133 ? -12.167 6.211 13.101 1.00 90.62 133 ILE A O 1
ATOM 1101 N N . THR A 1 134 ? -12.235 7.763 11.462 1.00 88.19 134 THR A N 1
ATOM 1102 C CA . THR A 1 134 ? -11.467 8.812 12.143 1.00 88.19 134 THR A CA 1
ATOM 1103 C C . THR A 1 134 ? -11.606 10.143 11.402 1.00 88.19 134 THR A C 1
ATOM 1105 O O . THR A 1 134 ? -11.778 10.156 10.185 1.00 88.19 134 THR A O 1
ATOM 1108 N N . ASP A 1 135 ? -11.499 11.251 12.129 1.00 85.50 135 ASP A N 1
ATOM 1109 C CA . ASP A 1 135 ? -11.341 12.620 11.623 1.00 85.50 135 ASP A CA 1
ATOM 1110 C C . ASP A 1 135 ? -9.932 13.188 11.906 1.00 85.50 135 ASP A C 1
ATOM 1112 O O . ASP A 1 135 ? -9.661 14.367 11.673 1.00 85.50 135 ASP A O 1
ATOM 1116 N N . LYS A 1 136 ? -9.023 12.351 12.424 1.00 85.69 136 LYS A N 1
ATOM 1117 C CA . LYS A 1 136 ? -7.675 12.744 12.844 1.00 85.69 136 LYS A CA 1
ATOM 1118 C C . LYS A 1 136 ? -6.667 12.713 11.702 1.00 85.69 136 LYS A C 1
ATOM 1120 O O . LYS A 1 136 ? -6.602 11.755 10.932 1.00 85.69 136 LYS A O 1
ATOM 1125 N N . SER A 1 137 ? -5.789 13.709 11.716 1.00 84.50 137 SER A N 1
ATOM 1126 C CA . SER A 1 137 ? -4.488 13.676 11.047 1.00 84.50 137 SER A CA 1
ATOM 1127 C C . SER A 1 137 ? -3.408 13.221 12.032 1.00 84.50 137 SER A C 1
ATOM 1129 O O . SER A 1 137 ? -3.519 13.469 13.233 1.00 84.50 137 SER A O 1
ATOM 1131 N N . PHE A 1 138 ? -2.360 12.573 11.526 1.00 84.12 138 PHE A N 1
ATOM 1132 C CA . PHE A 1 138 ? -1.252 12.045 12.326 1.00 84.12 138 PHE A CA 1
ATOM 1133 C C . PHE A 1 138 ? 0.048 12.790 12.000 1.00 84.12 138 PHE A C 1
ATOM 1135 O O . PHE A 1 138 ? 0.309 13.080 10.835 1.00 84.12 138 PHE A O 1
ATOM 1142 N N . GLU A 1 139 ? 0.863 13.071 13.016 1.00 81.81 139 GLU A N 1
ATOM 1143 C CA . GLU A 1 139 ? 2.180 13.708 12.877 1.00 81.81 139 GLU A CA 1
ATOM 1144 C C . GLU A 1 139 ? 3.280 12.631 12.928 1.00 81.81 139 GLU A C 1
ATOM 1146 O O . GLU A 1 139 ? 3.331 11.859 13.888 1.00 81.81 139 GLU A O 1
ATOM 1151 N N . ILE A 1 140 ? 4.108 12.529 11.878 1.00 77.81 140 ILE A N 1
ATOM 1152 C CA . ILE A 1 140 ? 5.038 11.407 11.605 1.00 77.81 140 ILE A CA 1
ATOM 1153 C C . ILE A 1 140 ? 6.482 11.907 11.484 1.00 77.81 140 ILE A C 1
ATOM 1155 O O . ILE A 1 140 ? 6.669 12.977 10.874 1.00 77.81 140 ILE A O 1
#

Foldseek 3Di:
DAEADDPVDPDTQVVVQCVVQVPPPVQNVQVVQQVVLVVVCQVFFDDPVQWAPQDDPPAQWTWPHPDDGQKIWIWGDPARQDIYTHHIDGDPDPHLVVPPVSVVRNVVRRQVRVVQVVCVVVVQWDDDNHDIDHPDDDDD

Sequence (140 aa):
MYTIQFLSDEQSEFEKFISKFRKDAELNPDFQAIMRFVEQILSNGALERYFRREGKMSDSVVALPVLKSKLRLYCLRLTDKILILGNGDVKSSRTYEEDDTLQGYVMDLQKFERLLRHEVRSGNVQITEKEIITDKSFEI

pLDDT: mean 92.56, std 4.41, range [74.94, 97.38]

Secondary structure (DSSP, 8-state):
-EE---TT-SS-HHHHHHHHHTT-TTTHHHHHHHHHHHHHHHHH---GGG-EE-S-TTS-EEEE-SS--SEEEEEEE-SSS-EEEEEEEE--SSSGGGSHHHHHHHHHHHHHHHHHHHHHHHTS-EE-SS-EE-------